Protein AF-X1T556-F1 (afdb_monomer_lite)

Structure (mmCIF, N/CA/C/O backbone):
data_AF-X1T556-F1
#
_entry.id   AF-X1T556-F1
#
loop_
_atom_site.group_PDB
_atom_site.id
_atom_site.type_symbol
_atom_site.label_atom_id
_atom_site.label_alt_id
_atom_site.label_comp_id
_atom_site.label_asym_id
_atom_site.label_entity_id
_atom_site.label_seq_id
_atom_site.pdbx_PDB_ins_code
_atom_site.Cartn_x
_atom_site.Cartn_y
_atom_site.Cartn_z
_atom_site.occupancy
_atom_site.B_iso_or_equiv
_atom_site.auth_seq_id
_atom_site.auth_comp_id
_atom_site.auth_asym_id
_atom_site.auth_atom_id
_atom_site.pdbx_PDB_model_num
ATOM 1 N N . MET A 1 1 ? 6.781 -9.481 0.621 1.00 47.94 1 MET A N 1
ATOM 2 C CA . MET A 1 1 ? 5.530 -9.897 1.287 1.00 47.94 1 MET A CA 1
ATOM 3 C C . MET A 1 1 ? 4.399 -9.239 0.523 1.00 47.94 1 MET A C 1
ATOM 5 O O . MET A 1 1 ? 4.268 -8.031 0.630 1.00 47.94 1 MET A O 1
ATOM 9 N N . ALA A 1 2 ? 3.686 -9.986 -0.317 1.00 51.47 2 ALA A N 1
ATOM 10 C CA . ALA A 1 2 ? 2.505 -9.481 -1.016 1.00 51.47 2 ALA A CA 1
ATOM 11 C C . ALA A 1 2 ? 1.264 -9.961 -0.254 1.00 51.47 2 ALA A C 1
ATOM 13 O O . ALA A 1 2 ? 1.211 -11.129 0.129 1.00 51.47 2 ALA A O 1
ATOM 14 N N . GLY A 1 3 ? 0.310 -9.070 0.010 1.00 65.31 3 GLY A N 1
ATOM 15 C CA . GLY A 1 3 ? -0.915 -9.407 0.733 1.00 65.31 3 GLY A CA 1
ATOM 16 C C . GLY A 1 3 ? -1.699 -8.174 1.171 1.00 65.31 3 GLY A C 1
ATOM 17 O O . GLY A 1 3 ? -1.122 -7.094 1.296 1.00 65.31 3 GLY A O 1
ATOM 18 N N . LYS A 1 4 ? -3.000 -8.369 1.416 1.00 80.31 4 LYS A N 1
ATOM 19 C CA . LYS A 1 4 ? -3.887 -7.362 2.006 1.00 80.31 4 LYS A CA 1
ATOM 20 C C . LYS A 1 4 ? -3.559 -7.229 3.490 1.00 80.31 4 LYS A C 1
ATOM 22 O O . LYS A 1 4 ? -3.702 -8.195 4.236 1.00 80.31 4 LYS A O 1
ATOM 27 N N . PHE A 1 5 ? -3.112 -6.056 3.911 1.00 88.69 5 PHE A N 1
ATOM 28 C CA . PHE A 1 5 ? -2.872 -5.724 5.312 1.00 88.69 5 PHE A CA 1
ATOM 29 C C . PHE A 1 5 ? -3.995 -4.838 5.846 1.00 88.69 5 PHE A C 1
ATOM 31 O O . PHE A 1 5 ? -4.615 -4.099 5.084 1.00 88.69 5 PHE A O 1
ATOM 38 N N . ASN A 1 6 ? -4.232 -4.880 7.154 1.00 90.88 6 ASN A N 1
ATOM 39 C CA . ASN A 1 6 ? -5.137 -3.935 7.801 1.00 90.88 6 ASN A CA 1
ATOM 40 C C . ASN A 1 6 ? -4.578 -2.512 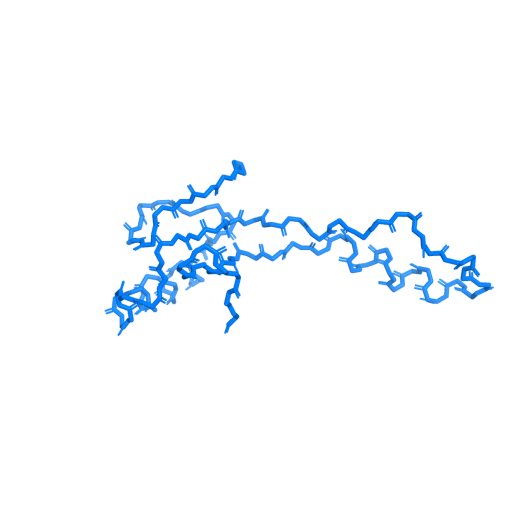7.686 1.00 90.88 6 ASN A C 1
ATOM 42 O O . ASN A 1 6 ? -3.358 -2.305 7.705 1.00 90.88 6 ASN A O 1
ATOM 46 N N . TYR A 1 7 ? -5.475 -1.539 7.546 1.00 91.75 7 TYR A N 1
ATOM 47 C CA . TYR A 1 7 ? -5.113 -0.129 7.556 1.00 91.75 7 TYR A CA 1
ATOM 48 C C . TYR A 1 7 ? -4.927 0.353 9.001 1.00 91.75 7 TYR A C 1
ATOM 50 O O . TYR A 1 7 ? -5.850 0.813 9.660 1.00 91.75 7 TYR A O 1
ATOM 58 N N . GLU A 1 8 ? -3.713 0.179 9.512 1.00 92.62 8 GLU A N 1
ATOM 59 C CA . GLU A 1 8 ? -3.331 0.523 10.880 1.00 92.62 8 GLU A CA 1
ATOM 60 C C . GLU A 1 8 ? -1.851 0.911 10.936 1.00 92.62 8 GLU A C 1
ATOM 62 O O . GLU A 1 8 ? -1.078 0.589 10.028 1.00 92.62 8 GLU A O 1
ATOM 67 N N . VAL A 1 9 ? -1.445 1.582 12.017 1.00 92.38 9 VAL A N 1
ATOM 68 C CA . VAL A 1 9 ? -0.031 1.892 12.259 1.00 92.38 9 VAL A CA 1
ATOM 69 C C . VAL A 1 9 ? 0.731 0.598 12.542 1.00 92.38 9 VAL A C 1
ATOM 71 O O . VAL A 1 9 ? 0.337 -0.193 13.397 1.00 92.38 9 VAL A O 1
ATOM 74 N N . ARG A 1 10 ? 1.854 0.381 11.853 1.00 88.88 10 ARG A N 1
ATOM 75 C CA . ARG A 1 10 ? 2.664 -0.838 11.972 1.00 88.88 10 ARG A CA 1
ATOM 76 C C . ARG A 1 10 ? 4.091 -0.520 12.378 1.00 88.88 10 ARG A C 1
ATOM 78 O O . ARG A 1 10 ? 4.701 0.451 11.941 1.00 88.88 10 ARG A O 1
ATOM 85 N N . HIS A 1 11 ? 4.684 -1.437 13.141 1.00 86.94 11 HIS A N 1
ATOM 86 C CA . HIS A 1 11 ? 6.103 -1.362 13.485 1.00 86.94 11 HIS A CA 1
ATOM 87 C C . HIS A 1 11 ? 6.999 -1.350 12.230 1.00 86.94 11 HIS A C 1
ATOM 89 O O . HIS A 1 11 ? 7.988 -0.611 12.168 1.00 86.94 11 HIS A O 1
ATOM 95 N N . LYS A 1 12 ? 6.627 -2.138 11.209 1.00 85.12 12 LYS A N 1
ATOM 96 C CA . LYS A 1 12 ? 7.345 -2.265 9.938 1.00 85.12 12 LYS A CA 1
ATOM 97 C C . LYS A 1 12 ? 6.377 -2.321 8.757 1.00 85.12 12 LYS A C 1
ATOM 99 O O . LYS A 1 12 ? 5.411 -3.085 8.782 1.00 85.12 12 LYS A O 1
ATOM 104 N N . TYR A 1 13 ? 6.711 -1.582 7.705 1.00 87.81 13 TYR A N 1
ATOM 105 C CA . TYR A 1 13 ? 6.008 -1.591 6.426 1.00 87.81 13 TYR A CA 1
ATOM 106 C C . TYR A 1 13 ? 6.904 -2.166 5.320 1.00 87.81 13 TYR A C 1
ATOM 108 O O . TYR A 1 13 ? 8.123 -1.976 5.361 1.00 87.81 13 TYR A O 1
ATOM 116 N N . PRO A 1 14 ? 6.343 -2.877 4.331 1.00 86.25 14 PRO A N 1
ATOM 117 C CA . PRO A 1 14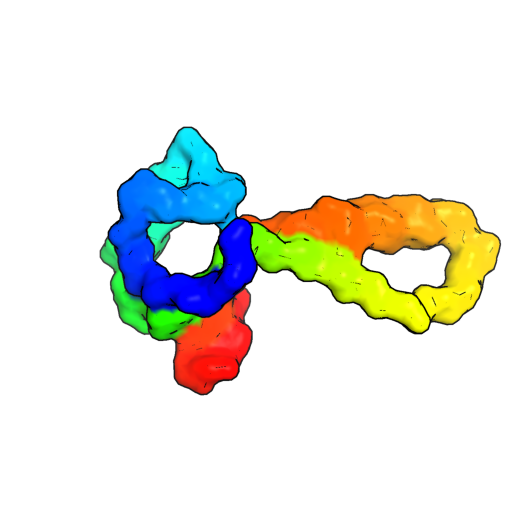 ? 7.080 -3.250 3.128 1.00 86.25 14 PRO A CA 1
ATOM 118 C C . PRO A 1 14 ? 7.442 -2.009 2.295 1.00 86.25 14 PRO A C 1
ATOM 120 O O . PRO A 1 14 ? 6.568 -1.213 1.972 1.00 86.25 14 PRO A O 1
ATOM 123 N N . ASN A 1 15 ? 8.724 -1.861 1.953 1.00 81.25 15 ASN A N 1
ATOM 124 C CA . ASN A 1 15 ? 9.293 -0.796 1.112 1.00 81.25 15 ASN A CA 1
ATOM 125 C C . ASN A 1 15 ? 9.103 0.668 1.565 1.00 81.25 15 ASN A C 1
ATOM 127 O O . ASN A 1 15 ? 9.582 1.555 0.871 1.00 81.25 15 ASN A O 1
ATOM 131 N N . LEU A 1 16 ? 8.520 0.941 2.736 1.00 84.25 16 LEU A N 1
ATOM 132 C CA . LEU A 1 16 ? 8.538 2.280 3.341 1.00 84.25 16 LEU A CA 1
ATOM 133 C C . LEU A 1 16 ? 9.637 2.365 4.406 1.00 84.25 16 LEU A C 1
ATOM 135 O O . LEU A 1 16 ? 9.649 1.582 5.363 1.00 84.25 16 LEU A O 1
ATOM 139 N N . PHE A 1 17 ? 10.543 3.335 4.266 1.00 85.62 17 PHE A N 1
ATOM 140 C CA . PHE A 1 17 ? 11.692 3.518 5.157 1.00 85.62 17 PHE A CA 1
ATOM 141 C C . PHE A 1 17 ? 11.859 4.981 5.579 1.00 85.62 17 PHE A C 1
ATOM 143 O O . PHE A 1 17 ? 11.443 5.898 4.876 1.00 85.62 17 PHE A O 1
ATOM 150 N N . GLY A 1 18 ? 12.497 5.202 6.732 1.00 89.56 18 GLY A N 1
ATOM 151 C CA . GLY A 1 18 ? 12.841 6.541 7.219 1.00 89.56 18 GLY A CA 1
ATOM 152 C C . GLY A 1 18 ? 11.643 7.495 7.239 1.00 89.56 18 GLY A C 1
ATOM 153 O O . GLY A 1 18 ? 10.620 7.202 7.854 1.00 89.56 18 GLY A O 1
ATOM 154 N N . LYS A 1 19 ? 11.768 8.623 6.532 1.00 88.81 19 LYS A N 1
ATOM 155 C CA . LYS A 1 19 ? 10.744 9.677 6.484 1.00 88.81 19 LYS A CA 1
ATOM 156 C C . LYS A 1 19 ? 9.429 9.226 5.848 1.00 88.81 19 LYS A C 1
ATOM 158 O O . LYS A 1 19 ? 8.379 9.696 6.276 1.00 88.81 19 LYS A O 1
ATOM 163 N N . ASP A 1 20 ? 9.458 8.311 4.880 1.00 85.75 20 ASP A N 1
ATOM 164 C CA . ASP A 1 20 ? 8.236 7.853 4.204 1.00 85.75 20 ASP A CA 1
ATOM 165 C C . ASP A 1 20 ? 7.342 7.080 5.172 1.00 85.75 20 ASP A C 1
ATOM 167 O O . ASP A 1 20 ? 6.128 7.280 5.204 1.00 85.75 20 ASP A O 1
ATOM 171 N N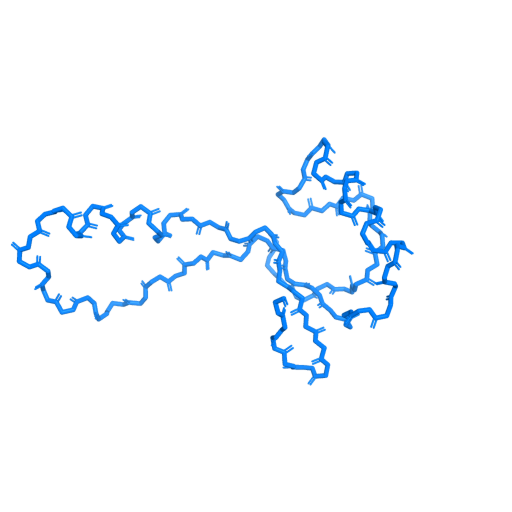 . LYS A 1 21 ? 7.962 6.282 6.052 1.00 91.31 21 LYS A N 1
ATOM 172 C CA . LYS A 1 21 ? 7.265 5.641 7.169 1.00 91.31 21 LYS A CA 1
ATOM 173 C C . LYS A 1 21 ? 6.603 6.684 8.074 1.00 91.31 21 LYS A C 1
ATOM 175 O O . LYS A 1 21 ? 5.429 6.548 8.389 1.00 91.31 21 LYS A O 1
ATOM 180 N N . GLU A 1 22 ? 7.328 7.722 8.484 1.00 92.25 22 GLU A N 1
ATOM 181 C CA . GLU A 1 22 ? 6.801 8.747 9.401 1.00 92.25 22 GLU A CA 1
ATOM 182 C C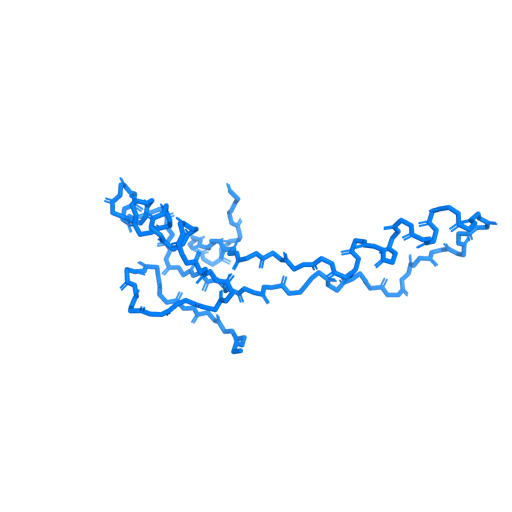 . GLU A 1 22 ? 5.654 9.560 8.788 1.00 92.25 22 GLU A C 1
ATOM 184 O O . GLU A 1 22 ? 4.725 9.982 9.481 1.00 92.25 22 GLU A O 1
ATOM 189 N N . VAL A 1 23 ? 5.720 9.838 7.485 1.00 92.25 23 VAL A N 1
ATOM 190 C CA . VAL A 1 23 ? 4.623 10.484 6.753 1.00 92.25 23 VAL A CA 1
ATOM 191 C C . VAL A 1 23 ? 3.415 9.556 6.703 1.00 92.25 23 VAL A C 1
ATOM 193 O O . VAL A 1 23 ? 2.303 10.003 6.976 1.00 92.25 23 VAL A O 1
ATOM 196 N N . TRP A 1 24 ? 3.634 8.275 6.414 1.00 92.94 24 TRP A N 1
ATOM 197 C CA . TRP A 1 24 ? 2.570 7.283 6.351 1.00 92.94 24 TRP A CA 1
ATOM 198 C C . TRP A 1 24 ? 1.892 7.051 7.708 1.00 92.94 24 TRP A C 1
ATOM 200 O O . TRP A 1 24 ? 0.667 7.071 7.790 1.00 92.94 24 TRP A O 1
ATOM 210 N N . ASP A 1 25 ? 2.664 6.955 8.792 1.00 93.25 25 ASP A N 1
ATOM 211 C CA . ASP A 1 25 ? 2.141 6.848 10.159 1.00 93.25 25 ASP A CA 1
ATOM 212 C C . ASP A 1 25 ? 1.252 8.052 10.509 1.00 93.25 25 ASP A C 1
ATOM 214 O O . ASP A 1 25 ? 0.132 7.888 10.999 1.00 93.25 25 ASP A O 1
ATOM 218 N N . ARG A 1 26 ? 1.708 9.273 10.192 1.00 94.50 26 ARG A N 1
ATOM 219 C CA . ARG A 1 26 ? 0.911 10.498 10.378 1.00 94.50 26 ARG A CA 1
ATOM 220 C C . ARG A 1 26 ? -0.345 10.511 9.514 1.00 94.50 26 ARG A C 1
ATOM 222 O O . ARG A 1 26 ? -1.370 11.028 9.949 1.00 94.50 26 ARG A O 1
ATOM 229 N N . PHE A 1 27 ? -0.278 9.969 8.302 1.00 93.50 27 PHE A N 1
ATOM 230 C CA . PHE A 1 27 ? -1.424 9.875 7.405 1.00 93.50 27 PHE A CA 1
ATOM 231 C C . PHE A 1 27 ? -2.500 8.938 7.965 1.00 93.50 27 PHE A C 1
ATOM 233 O O . PHE A 1 27 ? -3.660 9.343 8.044 1.00 93.50 27 PHE A O 1
ATOM 240 N N . ILE A 1 28 ? -2.108 7.747 8.435 1.00 93.44 28 ILE A N 1
ATOM 241 C CA . ILE A 1 28 ? -3.020 6.791 9.080 1.00 93.44 28 ILE A CA 1
ATOM 242 C C . ILE A 1 28 ? -3.687 7.428 10.299 1.00 93.44 28 ILE A C 1
ATOM 244 O O . ILE A 1 28 ? -4.904 7.377 10.438 1.00 93.44 28 ILE A O 1
ATOM 248 N N . GLN A 1 29 ? -2.904 8.091 11.153 1.00 94.19 29 GLN A N 1
ATOM 249 C CA . GLN A 1 29 ? -3.430 8.768 12.341 1.00 94.19 29 GLN A CA 1
ATOM 250 C C . GLN A 1 29 ? -4.385 9.915 12.000 1.00 94.19 29 GLN A C 1
ATOM 252 O O . GLN A 1 29 ? -5.368 10.131 12.705 1.00 94.19 29 GLN A O 1
ATOM 257 N N . LYS A 1 30 ? -4.103 10.662 10.928 1.00 95.88 30 LYS A N 1
ATOM 258 C CA . LYS A 1 30 ? -4.947 11.775 10.485 1.00 95.88 30 LYS A CA 1
ATOM 259 C C . LYS A 1 30 ? -6.265 11.296 9.874 1.00 95.88 30 LYS A C 1
ATOM 261 O O . LYS A 1 30 ? -7.271 11.991 9.997 1.00 95.88 30 LYS A O 1
ATOM 266 N N . TYR A 1 31 ? -6.259 10.139 9.218 1.00 93.81 31 TYR A N 1
ATOM 267 C CA . TYR A 1 31 ? -7.421 9.596 8.522 1.00 93.81 31 TYR A CA 1
ATOM 268 C C . TYR A 1 31 ? -7.623 8.112 8.859 1.00 93.81 31 TYR A C 1
ATOM 270 O O . TYR A 1 31 ? -7.404 7.279 7.980 1.00 93.81 31 TYR A O 1
ATOM 278 N N . PRO A 1 32 ? -8.043 7.761 10.089 1.00 90.88 32 PRO A N 1
ATOM 279 C CA . PRO A 1 32 ? -8.072 6.374 10.569 1.00 90.88 32 PRO A CA 1
ATOM 280 C C . PRO A 1 32 ? -9.080 5.478 9.836 1.00 90.88 32 PRO A C 1
ATOM 282 O O . PRO A 1 32 ? -8.822 4.296 9.660 1.00 90.88 32 PRO A O 1
ATOM 285 N N . ASP A 1 33 ? -10.174 6.045 9.323 1.00 89.81 33 ASP A N 1
ATOM 286 C CA . ASP A 1 33 ? -11.244 5.290 8.648 1.00 89.81 33 ASP A CA 1
ATOM 287 C C . ASP A 1 33 ? -11.234 5.478 7.124 1.00 89.81 33 ASP A C 1
ATOM 289 O O . ASP A 1 33 ? -12.250 5.304 6.434 1.00 89.81 33 ASP A O 1
ATOM 293 N N . LEU A 1 34 ? -10.106 5.927 6.567 1.00 90.12 34 LEU A N 1
ATOM 294 C CA . LEU A 1 34 ? -10.023 6.197 5.135 1.00 90.12 34 LEU A CA 1
ATOM 295 C C . LEU A 1 34 ? -10.089 4.906 4.321 1.00 90.12 34 LEU A C 1
ATOM 297 O O . LEU A 1 34 ? -10.837 4.856 3.345 1.00 90.12 34 LEU A O 1
ATOM 301 N N . PHE A 1 35 ? -9.382 3.866 4.762 1.00 90.81 35 PHE A N 1
ATOM 302 C CA . PHE A 1 35 ? -9.309 2.566 4.103 1.00 90.81 35 PHE A CA 1
ATOM 303 C C . PHE A 1 35 ? -9.611 1.438 5.090 1.00 90.81 35 PHE A C 1
ATOM 305 O O . PHE A 1 35 ? -9.366 1.571 6.282 1.00 90.81 35 PHE A O 1
ATOM 312 N N . ASP A 1 36 ? -10.093 0.309 4.576 1.00 90.06 36 ASP A N 1
ATOM 313 C CA . ASP A 1 36 ? -10.271 -0.912 5.370 1.00 90.06 36 ASP A CA 1
ATOM 314 C C . ASP A 1 36 ? -8.988 -1.756 5.330 1.00 90.06 36 ASP A C 1
ATOM 316 O O . ASP A 1 36 ? -8.557 -2.344 6.321 1.00 90.06 36 ASP A O 1
ATOM 320 N N . THR A 1 37 ? -8.361 -1.821 4.150 1.00 90.00 37 THR A N 1
ATOM 321 C CA . THR A 1 37 ? -7.141 -2.601 3.910 1.00 90.00 37 THR A CA 1
ATOM 322 C C . THR A 1 37 ? -6.199 -1.876 2.961 1.00 90.00 37 THR A C 1
ATOM 324 O O . THR A 1 37 ? -6.616 -1.019 2.181 1.00 90.00 37 THR A O 1
ATOM 327 N N . VAL A 1 38 ? -4.924 -2.245 3.011 1.00 90.06 38 VAL A N 1
ATOM 328 C CA . VAL A 1 38 ? -3.863 -1.706 2.163 1.00 90.06 38 VAL A CA 1
ATOM 329 C C . VAL A 1 38 ? -2.984 -2.824 1.611 1.00 90.06 38 VAL A C 1
ATOM 331 O O . VAL A 1 38 ? -2.654 -3.775 2.319 1.00 90.06 38 VAL A O 1
ATOM 334 N N . ASP A 1 39 ? -2.572 -2.698 0.354 1.00 89.00 39 ASP A N 1
ATOM 335 C CA . ASP A 1 39 ? -1.516 -3.526 -0.229 1.00 89.00 39 ASP A CA 1
ATOM 336 C C . ASP A 1 39 ? -0.231 -2.709 -0.299 1.00 89.00 39 ASP A C 1
ATOM 338 O O . ASP A 1 39 ? -0.227 -1.608 -0.847 1.00 89.00 39 ASP A O 1
ATOM 342 N N . TYR A 1 40 ? 0.869 -3.263 0.203 1.00 88.75 40 TYR A N 1
ATOM 343 C CA . TYR A 1 40 ? 2.182 -2.633 0.090 1.00 88.75 40 TYR A CA 1
ATOM 344 C C . TYR A 1 40 ? 3.004 -3.259 -1.035 1.00 88.75 40 TYR A C 1
ATOM 346 O O . TYR A 1 40 ? 2.907 -4.462 -1.287 1.00 88.75 40 TYR A O 1
ATOM 354 N N . SER A 1 41 ? 3.895 -2.464 -1.632 1.00 83.62 41 SER A N 1
ATOM 355 C CA . SER A 1 41 ? 4.890 -2.933 -2.610 1.00 83.62 41 SER A CA 1
ATOM 356 C C . SER A 1 41 ? 4.268 -3.641 -3.822 1.00 83.62 41 SER A C 1
ATOM 358 O O . SER A 1 41 ? 4.714 -4.717 -4.238 1.00 83.62 41 SER A O 1
ATOM 360 N N . VAL A 1 42 ? 3.214 -3.051 -4.382 1.00 83.31 42 VAL A N 1
ATOM 361 C CA . VAL A 1 42 ? 2.489 -3.602 -5.527 1.00 83.31 42 VAL A CA 1
ATOM 362 C C . VAL A 1 42 ? 3.304 -3.360 -6.793 1.00 83.31 42 VAL A C 1
ATOM 364 O O . VAL A 1 42 ? 3.500 -2.223 -7.218 1.00 83.31 42 VAL A O 1
ATOM 367 N N . LYS A 1 43 ? 3.803 -4.436 -7.406 1.00 80.25 43 LYS A N 1
ATOM 368 C CA . LYS A 1 43 ? 4.518 -4.345 -8.684 1.00 80.25 43 LYS A CA 1
ATOM 369 C C . LYS A 1 43 ? 3.544 -3.975 -9.794 1.00 80.25 43 LYS A C 1
ATOM 371 O O . LYS A 1 43 ? 2.494 -4.605 -9.922 1.00 80.25 43 LYS A O 1
ATOM 376 N N . ILE A 1 44 ? 3.921 -3.008 -10.623 1.00 74.06 44 ILE A N 1
ATOM 377 C CA . ILE A 1 44 ? 3.184 -2.720 -11.849 1.00 74.06 44 ILE A CA 1
ATOM 378 C C . ILE A 1 44 ? 3.576 -3.790 -12.865 1.00 74.06 44 ILE A C 1
ATOM 380 O O . ILE A 1 44 ? 4.626 -3.715 -13.493 1.00 74.06 44 ILE A O 1
ATOM 384 N N . ILE A 1 45 ? 2.747 -4.822 -13.004 1.00 65.38 45 ILE A N 1
ATOM 385 C CA . ILE A 1 45 ? 2.899 -5.780 -14.097 1.00 65.38 45 ILE A CA 1
ATOM 386 C C . ILE A 1 45 ? 2.191 -5.175 -15.303 1.00 65.38 45 ILE A C 1
ATOM 388 O O . ILE A 1 45 ? 0.963 -5.137 -15.355 1.00 65.38 45 ILE A O 1
ATOM 392 N N . VAL A 1 46 ? 2.966 -4.682 -16.263 1.00 60.47 46 VAL A N 1
ATOM 393 C CA . VAL A 1 46 ? 2.438 -4.347 -17.587 1.00 60.47 46 VAL A CA 1
ATOM 394 C C . VAL A 1 46 ? 2.272 -5.676 -18.329 1.00 60.47 46 VAL A C 1
ATOM 396 O O . VAL A 1 46 ? 3.248 -6.393 -18.543 1.00 60.47 46 VAL A O 1
ATOM 399 N N . GLY A 1 47 ? 1.026 -6.064 -18.611 1.00 54.59 47 GLY A N 1
ATOM 400 C CA . GLY A 1 47 ? 0.710 -7.313 -19.309 1.00 54.59 47 GLY A CA 1
ATOM 401 C C . GLY A 1 47 ? 1.208 -7.315 -20.764 1.00 54.59 47 GLY A C 1
ATOM 402 O O . GLY A 1 47 ? 1.410 -6.246 -21.345 1.00 54.59 47 GLY A O 1
ATOM 403 N N . PRO A 1 48 ? 1.404 -8.497 -21.374 1.00 51.62 48 PRO A N 1
ATOM 404 C CA . PRO A 1 48 ? 1.959 -8.629 -22.712 1.00 51.62 48 PRO A CA 1
ATOM 405 C C . PRO A 1 48 ? 0.868 -8.445 -23.773 1.00 51.62 48 PRO A C 1
ATOM 407 O O . PRO A 1 48 ? 0.490 -9.388 -24.447 1.00 51.62 48 PRO A O 1
ATOM 410 N N . GLU A 1 49 ? 0.374 -7.224 -23.935 1.00 52.84 49 GLU A N 1
ATOM 411 C CA . GLU A 1 49 ? -0.223 -6.765 -25.198 1.00 52.84 49 GLU A CA 1
ATOM 412 C C . GLU A 1 49 ? 0.257 -5.343 -25.474 1.00 52.84 49 GLU A C 1
ATOM 414 O O . GLU A 1 49 ? -0.484 -4.404 -25.756 1.00 52.84 49 GLU A O 1
ATOM 419 N N . ILE A 1 50 ? 1.572 -5.179 -25.389 1.00 53.53 50 ILE A N 1
ATOM 420 C CA . ILE A 1 50 ? 2.225 -4.112 -26.119 1.00 53.53 50 ILE A CA 1
ATOM 421 C C . ILE A 1 50 ? 2.116 -4.542 -27.588 1.00 53.53 50 ILE A C 1
ATOM 423 O O . ILE A 1 50 ? 2.933 -5.334 -28.059 1.00 53.53 50 ILE A O 1
ATOM 427 N N . LEU A 1 51 ? 1.067 -4.089 -28.296 1.00 55.50 51 LEU A N 1
ATOM 428 C CA . LEU A 1 51 ? 1.062 -4.045 -29.768 1.00 55.50 51 LEU A CA 1
ATOM 429 C C . LEU A 1 51 ? 2.470 -3.635 -30.195 1.00 55.50 51 LEU A C 1
ATOM 431 O O . LEU A 1 51 ? 2.963 -2.685 -29.585 1.00 55.50 51 LEU A O 1
ATOM 435 N N . PRO A 1 52 ? 3.130 -4.332 -31.141 1.00 55.72 52 PRO A N 1
ATOM 436 C CA . PRO A 1 52 ? 4.557 -4.160 -31.387 1.00 55.72 52 PRO A CA 1
ATOM 437 C C . PRO A 1 52 ? 4.849 -2.668 -31.485 1.00 55.72 52 PRO A C 1
ATOM 439 O O . PRO A 1 52 ? 4.396 -2.014 -32.418 1.00 55.72 52 PRO A O 1
ATOM 442 N N . LEU A 1 53 ? 5.487 -2.100 -30.460 1.00 57.81 53 LEU A N 1
ATOM 443 C CA . LEU A 1 53 ? 5.827 -0.689 -30.473 1.00 57.81 53 LEU A CA 1
ATOM 444 C C . LEU A 1 53 ? 6.994 -0.600 -31.436 1.00 57.81 53 LEU A C 1
ATOM 446 O O . LEU A 1 53 ? 8.099 -1.046 -31.138 1.00 57.81 53 LEU A O 1
ATOM 450 N N . TRP A 1 54 ? 6.717 -0.096 -32.634 1.00 60.03 54 TRP A N 1
ATOM 451 C CA . TRP A 1 54 ? 7.699 -0.007 -33.712 1.00 60.03 54 TRP A CA 1
ATOM 452 C C . TRP A 1 54 ? 8.834 0.973 -33.368 1.00 60.03 54 TRP A C 1
ATOM 454 O O . TRP A 1 54 ? 9.857 0.989 -34.051 1.00 60.03 54 TRP A O 1
ATOM 464 N N . ASP A 1 55 ? 8.689 1.768 -32.300 1.00 74.88 55 ASP A N 1
ATOM 465 C CA . ASP A 1 55 ? 9.702 2.695 -31.817 1.00 74.88 55 ASP A CA 1
ATOM 466 C C . ASP A 1 55 ? 10.328 2.260 -30.473 1.00 74.88 55 ASP A C 1
ATOM 468 O O . ASP A 1 55 ? 9.664 2.020 -29.461 1.00 74.88 55 ASP A O 1
ATOM 472 N N . LYS A 1 56 ? 11.666 2.207 -30.460 1.00 73.06 56 LYS A N 1
ATOM 473 C CA . LYS A 1 56 ? 12.490 1.831 -29.298 1.00 73.06 56 LYS A CA 1
ATOM 474 C C . LYS A 1 56 ? 12.234 2.716 -28.071 1.00 73.06 56 LYS A C 1
ATOM 476 O O . LYS A 1 56 ? 12.307 2.243 -26.944 1.00 73.06 56 LYS A O 1
ATOM 481 N N . LYS A 1 57 ? 11.911 3.995 -28.284 1.00 77.25 57 LYS A N 1
ATOM 482 C CA . LYS A 1 57 ? 11.714 4.974 -27.208 1.00 77.25 57 LYS A CA 1
ATOM 483 C C . LYS A 1 57 ? 10.484 4.640 -26.366 1.00 77.25 57 LYS A C 1
ATOM 485 O O . LYS A 1 57 ? 10.560 4.687 -25.140 1.00 77.25 57 LYS A O 1
ATOM 490 N N . SER A 1 58 ? 9.374 4.287 -27.008 1.00 72.00 58 SER A N 1
ATOM 491 C CA . SER A 1 58 ? 8.172 3.827 -26.322 1.00 72.00 58 SER A CA 1
ATOM 492 C C . SER A 1 58 ? 8.431 2.507 -25.599 1.00 72.00 58 SER A C 1
ATOM 494 O O . SER A 1 58 ? 8.047 2.388 -24.440 1.00 72.00 58 SER A O 1
ATOM 496 N N . SER A 1 59 ? 9.148 1.557 -26.212 1.00 71.12 59 SER A N 1
ATOM 497 C CA . SER A 1 59 ? 9.535 0.305 -25.540 1.00 71.12 59 SER A CA 1
ATOM 498 C C . SER A 1 59 ? 10.336 0.561 -24.258 1.00 71.12 59 SER A C 1
ATOM 500 O O . SER A 1 59 ? 9.945 0.099 -23.190 1.00 71.12 59 SER A O 1
ATOM 502 N N . ASP A 1 60 ? 11.398 1.370 -24.334 1.00 74.19 60 ASP A N 1
ATOM 503 C CA . ASP A 1 60 ? 12.243 1.711 -23.182 1.00 74.19 60 ASP A CA 1
ATOM 504 C C . ASP A 1 60 ? 11.435 2.428 -22.080 1.00 74.19 60 ASP A C 1
ATOM 506 O O . ASP A 1 60 ? 11.644 2.211 -20.882 1.00 74.19 60 ASP A O 1
ATOM 510 N N . PHE A 1 61 ? 10.474 3.271 -22.472 1.00 74.38 61 PHE A N 1
ATOM 511 C CA . PHE A 1 61 ? 9.572 3.951 -21.546 1.00 74.38 61 PHE A CA 1
ATOM 512 C C . PHE A 1 61 ? 8.629 2.974 -20.831 1.00 74.38 61 PHE A C 1
ATOM 514 O O . PHE A 1 61 ? 8.522 3.028 -19.602 1.00 74.38 61 PHE A O 1
ATOM 521 N N . TRP A 1 62 ? 7.990 2.051 -21.552 1.00 68.44 62 TRP A N 1
ATOM 522 C CA . TRP A 1 62 ? 7.109 1.042 -20.956 1.00 68.44 62 TRP A CA 1
ATOM 523 C C . TRP A 1 62 ? 7.870 0.050 -20.079 1.00 68.44 62 TRP A C 1
ATOM 525 O O . TRP A 1 62 ? 7.408 -0.254 -18.980 1.00 68.44 62 TRP A O 1
ATOM 535 N N . ASP A 1 63 ? 9.078 -0.346 -20.478 1.00 70.88 63 ASP A N 1
ATOM 536 C CA . ASP A 1 63 ? 9.986 -1.134 -19.641 1.00 70.88 63 ASP A CA 1
ATOM 537 C C . ASP A 1 63 ? 10.361 -0.390 -18.357 1.00 70.88 63 ASP A C 1
ATOM 539 O O . ASP A 1 63 ? 10.451 -0.987 -17.279 1.00 70.88 63 ASP A O 1
ATOM 543 N N . SER A 1 64 ? 10.564 0.929 -18.436 1.00 72.44 64 SER A N 1
ATOM 544 C CA . SER A 1 64 ? 10.829 1.746 -17.251 1.00 72.44 64 SER A CA 1
ATOM 545 C C . SER A 1 64 ? 9.628 1.793 -16.303 1.00 72.44 64 SER A C 1
ATOM 547 O O . SER A 1 64 ? 9.819 1.787 -15.090 1.00 72.44 64 SER A O 1
ATOM 549 N N . ILE A 1 65 ? 8.399 1.793 -16.833 1.00 69.62 65 ILE A N 1
ATOM 550 C CA . ILE A 1 65 ? 7.158 1.785 -16.048 1.00 69.62 65 ILE A CA 1
ATOM 551 C C . ILE A 1 65 ? 6.908 0.411 -15.432 1.00 69.62 65 ILE A C 1
ATOM 553 O O . ILE A 1 65 ? 6.575 0.339 -14.253 1.00 69.62 65 ILE A O 1
ATOM 557 N N . ALA A 1 66 ? 7.120 -0.671 -16.181 1.00 64.38 66 ALA A N 1
ATOM 558 C CA . ALA A 1 66 ? 6.959 -2.041 -15.693 1.00 64.38 66 ALA A CA 1
ATOM 559 C C . ALA A 1 66 ? 7.925 -2.382 -14.543 1.00 64.38 66 ALA A C 1
ATOM 561 O O . ALA A 1 66 ? 7.665 -3.263 -13.727 1.00 64.38 66 ALA A O 1
ATOM 562 N N . LYS A 1 67 ? 9.047 -1.659 -14.441 1.00 69.12 67 LYS A N 1
ATOM 563 C CA . LYS A 1 67 ? 9.981 -1.760 -13.310 1.00 69.12 67 LYS A CA 1
ATOM 564 C C . LYS A 1 67 ? 9.529 -0.972 -12.078 1.00 69.12 67 LYS A C 1
ATOM 566 O O . LYS A 1 67 ? 10.095 -1.171 -11.001 1.00 69.12 67 LYS A O 1
ATOM 571 N N . LYS A 1 68 ? 8.540 -0.079 -12.198 1.00 74.25 68 LYS A N 1
ATOM 572 C CA . LYS A 1 68 ? 8.048 0.712 -11.065 1.00 74.25 68 LYS A CA 1
ATOM 573 C C . LYS A 1 68 ? 7.184 -0.141 -10.142 1.00 74.25 68 LYS A C 1
ATOM 575 O O . LYS A 1 68 ? 6.451 -1.039 -10.551 1.00 74.25 68 LYS A O 1
ATOM 580 N N . THR A 1 69 ? 7.292 0.164 -8.858 1.00 77.38 69 THR A N 1
ATOM 581 C CA . THR A 1 69 ? 6.495 -0.436 -7.790 1.00 77.38 69 THR A CA 1
ATOM 582 C C . THR A 1 69 ? 5.686 0.678 -7.145 1.00 77.38 69 THR A C 1
ATOM 584 O O . THR A 1 69 ? 6.206 1.771 -6.945 1.00 77.38 69 THR A O 1
ATOM 587 N N . ILE A 1 70 ? 4.416 0.414 -6.863 1.00 82.62 70 ILE A N 1
ATOM 588 C CA . ILE A 1 70 ? 3.572 1.295 -6.060 1.00 82.62 70 ILE A CA 1
ATOM 589 C C . ILE A 1 70 ? 3.789 0.918 -4.595 1.00 82.62 70 ILE A C 1
ATOM 591 O O . ILE A 1 70 ? 3.630 -0.248 -4.222 1.00 82.62 70 ILE A O 1
ATOM 595 N N . ASP A 1 71 ? 4.153 1.892 -3.765 1.00 83.88 71 ASP A N 1
ATOM 596 C CA . ASP A 1 71 ? 4.502 1.627 -2.368 1.00 83.88 71 ASP A CA 1
ATOM 597 C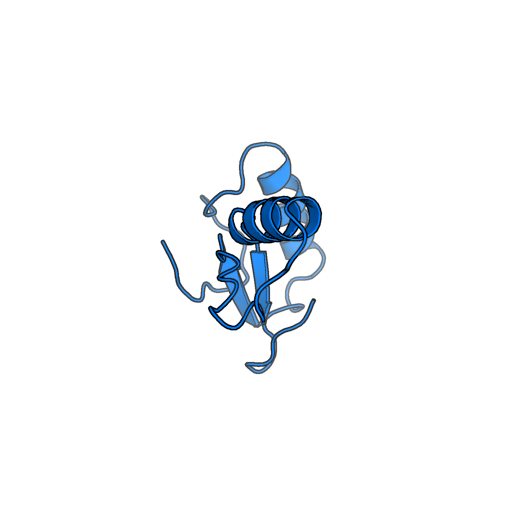 C . ASP A 1 71 ? 3.292 1.205 -1.533 1.00 83.88 71 ASP A C 1
ATOM 599 O O . ASP A 1 71 ? 3.407 0.256 -0.754 1.00 83.88 71 ASP A O 1
ATOM 603 N N . VAL A 1 72 ? 2.131 1.845 -1.737 1.00 87.19 72 VAL A N 1
ATOM 604 C CA . VAL A 1 72 ? 0.875 1.542 -1.030 1.00 87.19 72 VAL A CA 1
ATOM 605 C C . VAL A 1 72 ? -0.342 1.727 -1.943 1.00 87.19 72 VAL A C 1
ATOM 607 O O . VAL A 1 72 ? -0.430 2.720 -2.659 1.00 87.19 72 VAL A O 1
ATOM 610 N N . ILE A 1 73 ? -1.308 0.808 -1.880 1.00 87.38 73 ILE A N 1
ATOM 611 C CA . ILE A 1 73 ? -2.648 0.952 -2.471 1.00 87.38 73 ILE A CA 1
ATOM 612 C C . ILE A 1 73 ? -3.701 0.757 -1.381 1.00 87.38 73 ILE A C 1
ATOM 614 O O . ILE A 1 73 ? -3.750 -0.305 -0.760 1.00 87.38 73 ILE A O 1
ATOM 618 N N . GLY A 1 74 ? -4.560 1.757 -1.177 1.00 87.12 74 GLY A N 1
ATOM 619 C CA . GLY A 1 74 ? -5.696 1.688 -0.261 1.00 87.12 74 GLY A CA 1
ATOM 620 C C . GLY A 1 74 ? -6.926 1.024 -0.877 1.00 87.12 74 GLY A C 1
ATOM 621 O O . GLY A 1 74 ? -7.206 1.140 -2.073 1.00 87.12 74 GLY A O 1
ATOM 622 N N . ARG A 1 75 ? -7.693 0.312 -0.051 1.00 87.38 75 ARG A N 1
ATOM 623 C CA . ARG A 1 75 ? -8.987 -0.256 -0.434 1.00 87.38 75 ARG A CA 1
ATOM 624 C C . ARG A 1 75 ? -10.054 0.067 0.590 1.00 87.38 75 ARG A C 1
ATOM 626 O O . ARG A 1 75 ? -9.842 -0.100 1.789 1.00 87.38 75 ARG A O 1
ATOM 633 N N . LYS A 1 76 ? -11.230 0.439 0.094 1.00 87.06 76 LYS A N 1
ATOM 634 C CA . LYS A 1 76 ? -12.433 0.665 0.897 1.00 87.06 76 LYS A CA 1
ATOM 635 C C . LYS A 1 76 ? -13.600 -0.088 0.276 1.00 87.06 76 LYS A C 1
ATOM 637 O O . LYS A 1 76 ? -13.785 -0.038 -0.938 1.00 87.06 76 LYS A O 1
ATOM 642 N N . LYS A 1 77 ? -14.374 -0.818 1.080 1.00 84.00 77 LYS A N 1
ATOM 643 C CA . LYS A 1 77 ? -15.494 -1.667 0.632 1.00 84.00 77 LYS A CA 1
ATOM 644 C C . LYS A 1 77 ? -15.102 -2.606 -0.517 1.00 84.00 77 LYS A C 1
ATOM 646 O O . LYS A 1 77 ? -15.851 -2.790 -1.470 1.00 84.00 77 LYS A O 1
ATOM 651 N N . ASN A 1 78 ? -13.893 -3.168 -0.440 1.00 72.06 78 ASN A N 1
ATOM 652 C CA . ASN A 1 78 ? -13.297 -4.036 -1.464 1.00 72.06 78 ASN A CA 1
ATOM 653 C C . ASN A 1 78 ? -13.106 -3.387 -2.858 1.00 72.06 78 ASN A C 1
ATOM 655 O O . ASN A 1 78 ? -12.758 -4.088 -3.806 1.00 72.06 78 ASN A O 1
ATOM 659 N N . SER A 1 79 ? -13.265 -2.064 -2.981 1.00 74.38 79 SER A N 1
ATOM 660 C CA . SER A 1 79 ? -12.883 -1.287 -4.164 1.00 74.38 79 SER A CA 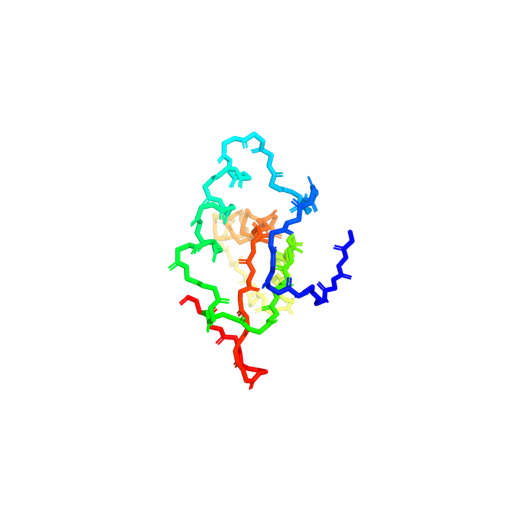1
ATOM 661 C C . SER A 1 79 ? -11.503 -0.666 -3.970 1.00 74.38 79 SER A C 1
ATOM 663 O O . SER A 1 79 ? -11.128 -0.297 -2.855 1.00 74.38 79 SER A O 1
ATOM 665 N N . VAL A 1 80 ? -10.746 -0.537 -5.061 1.00 71.25 80 VAL A N 1
ATOM 666 C CA . VAL A 1 80 ? -9.512 0.260 -5.080 1.00 71.25 80 VAL A CA 1
ATOM 667 C C . VAL A 1 80 ? -9.898 1.737 -5.014 1.00 71.25 80 VAL A C 1
ATOM 669 O O . VAL A 1 80 ? -10.771 2.183 -5.759 1.00 71.25 80 VAL A O 1
ATOM 672 N N . THR A 1 81 ? -9.264 2.479 -4.111 1.00 63.75 81 THR A N 1
ATOM 673 C CA . THR A 1 81 ? -9.387 3.936 -3.993 1.00 63.75 81 THR A CA 1
ATOM 674 C C . THR A 1 81 ? -7.978 4.521 -3.992 1.00 63.75 81 THR A C 1
ATOM 676 O O . THR A 1 81 ? -7.075 3.935 -3.396 1.00 63.75 81 THR A O 1
ATOM 679 N N . ILE A 1 82 ? -7.800 5.636 -4.705 1.00 54.00 82 ILE A N 1
ATOM 680 C CA . ILE A 1 82 ? -6.537 6.376 -4.833 1.00 54.00 82 ILE A CA 1
ATOM 681 C C . ILE A 1 82 ? -6.619 7.615 -3.949 1.00 54.00 82 ILE A C 1
ATOM 683 O O . ILE A 1 82 ? -7.671 8.291 -4.024 1.00 54.00 82 ILE A O 1
#

Organism: NCBI:txid412755

Foldseek 3Di:
DWDKAALAQDPDAPPQDDVSSVVSNVVCVVCVQPAGTKTAFAQPQPDPPPPPPPDPVVVVVVVVNNRDTDGMWGHHPNDTDD

Radius of gyration: 16.0 Å; chains: 1; bounding box: 28×22×47 Å

pLDDT: mean 79.06, std 13.13, range [47.94, 95.88]

Secondary structure (DSSP, 8-state):
--SEEESS--S--SS--THHHHHHHHHHHH-TTS-SEEEEEEE----S-----SSHHHHHHHHHHHT-EEEEEEEETTEEE-

Sequence (82 aa):
MAGKFNYEVRHKYPNLFGKDKEVWDRFIQKYPDLFDTVDYSVKIIVGPEILPLWDKKSSDFWDSIAKKTIDVIGRKKNSVTI